Protein AF-A0A930ADB7-F1 (afdb_monomer_lite)

Structure (mmCIF, N/CA/C/O backbone):
data_AF-A0A930ADB7-F1
#
_entry.id   AF-A0A930ADB7-F1
#
loop_
_atom_site.group_PDB
_atom_site.id
_atom_site.type_symbol
_atom_site.label_atom_id
_atom_site.label_alt_id
_atom_site.label_comp_id
_atom_site.label_asym_id
_atom_site.label_entity_id
_atom_site.label_seq_id
_atom_site.pdbx_PDB_ins_code
_atom_site.Cartn_x
_atom_site.Cartn_y
_atom_site.Cartn_z
_atom_site.occupancy
_atom_site.B_iso_or_equiv
_atom_site.auth_seq_id
_atom_site.auth_comp_id
_atom_site.auth_asym_id
_atom_site.auth_atom_id
_atom_site.pdbx_PDB_model_num
ATOM 1 N N . MET A 1 1 ? -23.837 19.370 23.977 1.00 62.09 1 MET A N 1
ATOM 2 C CA . MET A 1 1 ? -23.106 19.871 22.783 1.00 62.09 1 MET A CA 1
ATOM 3 C C . MET A 1 1 ? -21.590 19.666 22.869 1.00 62.09 1 MET A C 1
ATOM 5 O O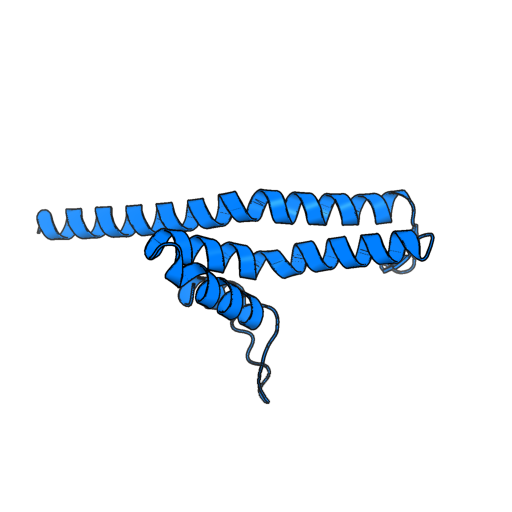 . MET A 1 1 ? -21.006 19.314 21.854 1.00 62.09 1 MET A O 1
ATOM 9 N N . SER A 1 2 ? -20.947 19.804 24.038 1.00 74.56 2 SER A N 1
ATOM 10 C CA . SER A 1 2 ? -19.497 19.574 24.219 1.00 74.56 2 SER A CA 1
ATOM 11 C C . SER A 1 2 ? -19.057 18.109 24.057 1.00 74.56 2 SER A C 1
ATOM 13 O O . SER A 1 2 ? -18.074 17.850 23.370 1.00 74.56 2 SER A O 1
ATOM 15 N N . GLU A 1 3 ? -19.801 17.142 24.607 1.00 74.94 3 GLU A N 1
ATOM 16 C CA . GLU A 1 3 ? -19.506 15.704 24.440 1.00 74.94 3 GLU A CA 1
ATOM 17 C C . GLU A 1 3 ? -19.594 15.237 22.982 1.00 74.94 3 GLU A C 1
ATOM 19 O O . GLU A 1 3 ? -18.733 14.498 22.511 1.00 74.94 3 GLU A O 1
ATOM 24 N N . MET A 1 4 ? -20.602 15.715 22.244 1.00 78.69 4 MET A N 1
ATOM 25 C CA . MET A 1 4 ? -20.777 15.411 20.819 1.00 78.69 4 MET A CA 1
ATOM 26 C C . MET A 1 4 ? -19.574 15.902 20.002 1.00 78.69 4 MET A C 1
ATOM 28 O O . MET A 1 4 ? -19.046 15.179 19.160 1.00 78.69 4 MET A O 1
ATOM 32 N N . ASN A 1 5 ? -19.103 17.118 20.292 1.00 83.69 5 ASN A N 1
ATOM 33 C CA . ASN A 1 5 ? -17.956 17.709 19.611 1.00 83.69 5 ASN A CA 1
ATOM 34 C C . ASN A 1 5 ? -16.651 16.958 19.935 1.00 83.69 5 ASN A C 1
ATOM 36 O O . ASN A 1 5 ? -15.807 16.758 19.062 1.00 83.69 5 ASN A O 1
ATOM 40 N N . ASN A 1 6 ? -16.510 16.470 21.171 1.00 87.88 6 ASN A N 1
ATOM 41 C CA . ASN A 1 6 ? -15.371 15.648 21.574 1.00 87.88 6 ASN A CA 1
ATOM 42 C C . ASN A 1 6 ? -15.367 14.281 20.876 1.00 87.88 6 ASN A C 1
ATOM 44 O O . ASN A 1 6 ? -14.324 13.891 20.354 1.00 87.88 6 ASN A O 1
ATOM 48 N N . LYS A 1 7 ? -16.520 13.602 20.764 1.00 84.38 7 LYS A N 1
ATOM 49 C CA . LYS A 1 7 ? -16.635 12.338 20.011 1.00 84.38 7 LYS A CA 1
ATOM 50 C C . LYS A 1 7 ? -16.317 12.497 18.525 1.00 84.38 7 LYS A C 1
ATOM 52 O O . LYS A 1 7 ? -15.630 11.651 17.954 1.00 84.38 7 LYS A O 1
ATOM 57 N N . LEU A 1 8 ? -16.784 13.574 17.890 1.00 84.69 8 LEU A N 1
ATOM 58 C CA . LEU A 1 8 ? -16.469 13.859 16.484 1.00 84.69 8 LEU A CA 1
ATOM 59 C C . LEU A 1 8 ? -14.970 14.101 16.286 1.00 84.69 8 LEU A C 1
ATOM 61 O O . LEU A 1 8 ? -14.367 13.560 15.360 1.00 84.69 8 LEU A O 1
ATOM 65 N N . LYS A 1 9 ? -14.348 14.858 17.195 1.00 84.75 9 LYS A N 1
ATOM 66 C CA . LYS A 1 9 ? -12.907 15.121 17.171 1.00 84.75 9 LYS A CA 1
ATOM 67 C C . LYS A 1 9 ? -12.087 13.850 17.401 1.00 84.75 9 LYS A C 1
ATOM 69 O O . LYS A 1 9 ? -11.063 13.666 16.749 1.00 84.75 9 LYS A O 1
ATOM 74 N N . GLU A 1 10 ? -12.533 12.969 18.292 1.00 87.69 10 GLU A N 1
ATOM 75 C CA . GLU A 1 10 ? -11.904 11.673 18.558 1.00 87.69 10 GLU A CA 1
ATOM 76 C C . GLU A 1 10 ? -12.012 10.728 17.353 1.00 87.69 10 GLU A C 1
ATOM 78 O O . GLU A 1 10 ? -11.002 10.193 16.897 1.00 87.69 10 GLU A O 1
ATOM 83 N N . THR A 1 11 ? -13.208 10.607 16.772 1.00 86.31 11 THR A N 1
ATOM 84 C CA . THR A 1 11 ? -13.464 9.782 15.580 1.00 86.31 11 THR A CA 1
ATOM 85 C C . THR A 1 11 ? -12.645 10.272 14.387 1.00 86.31 11 THR A C 1
ATOM 87 O O . THR A 1 11 ? -11.945 9.486 13.752 1.00 86.31 11 THR A O 1
ATOM 90 N N . GLY A 1 12 ? -12.642 11.584 14.124 1.00 87.31 12 GLY A N 1
ATOM 91 C CA . GLY A 1 12 ? -11.840 12.175 13.051 1.00 87.31 12 GLY A CA 1
ATOM 92 C C . GLY A 1 12 ? -10.339 11.963 13.255 1.00 87.31 12 GLY A C 1
ATOM 93 O O . GLY A 1 12 ? -9.618 11.656 12.307 1.00 87.31 12 GLY A O 1
ATOM 94 N N . ARG A 1 13 ? -9.856 12.045 14.501 1.00 90.25 13 ARG A N 1
ATOM 95 C CA . ARG A 1 13 ? -8.450 11.770 14.828 1.00 90.25 13 ARG A CA 1
ATOM 96 C C . ARG A 1 13 ? -8.094 10.296 14.643 1.00 90.25 13 ARG A C 1
ATOM 98 O O . ARG A 1 13 ? -6.983 10.005 14.203 1.00 90.25 13 ARG A O 1
ATOM 105 N N . SER A 1 14 ? -9.022 9.389 14.945 1.00 89.44 14 SER A N 1
ATOM 106 C CA . SER A 1 14 ? -8.870 7.950 14.714 1.00 89.44 14 SER A CA 1
ATOM 107 C C . SER A 1 14 ? -8.775 7.629 13.218 1.00 89.44 14 SER A C 1
ATOM 109 O O . SER A 1 14 ? -7.824 6.978 12.794 1.00 89.44 14 SER A O 1
ATOM 111 N N . ILE A 1 15 ? -9.673 8.188 12.399 1.00 88.56 15 ILE A N 1
ATOM 112 C CA . ILE A 1 15 ? -9.653 8.024 10.934 1.00 88.56 15 ILE A CA 1
ATOM 113 C C . ILE A 1 15 ? -8.361 8.594 10.340 1.00 88.56 15 ILE A C 1
ATOM 115 O O . ILE A 1 15 ? -7.690 7.933 9.552 1.00 88.56 15 ILE A O 1
ATOM 119 N N . PHE A 1 16 ? -7.952 9.795 10.758 1.00 91.56 16 PHE A N 1
ATOM 120 C CA . PHE A 1 16 ? -6.701 10.395 10.292 1.00 91.56 16 PHE A CA 1
ATOM 121 C C . PHE A 1 16 ? -5.478 9.546 10.670 1.00 91.56 16 PHE A C 1
ATOM 123 O O . PHE A 1 16 ? -4.540 9.395 9.887 1.00 91.56 16 PHE A O 1
ATOM 130 N N . LYS A 1 17 ? -5.490 8.939 11.862 1.00 92.75 17 LYS A N 1
ATOM 131 C CA . LYS A 1 17 ? -4.455 7.991 12.286 1.00 92.75 17 LYS A CA 1
ATOM 132 C C . LYS A 1 17 ? -4.461 6.723 11.425 1.00 92.75 17 LYS A C 1
ATOM 134 O O . LYS A 1 17 ? -3.381 6.262 11.054 1.00 92.75 17 LYS A O 1
ATOM 139 N N . ALA A 1 18 ? -5.632 6.189 11.080 1.00 92.12 18 ALA A N 1
ATOM 140 C CA . ALA A 1 18 ? -5.754 5.043 10.181 1.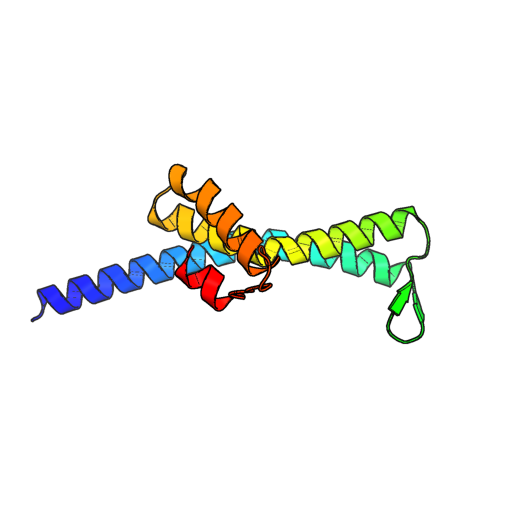00 92.12 18 ALA A CA 1
ATOM 141 C C . ALA A 1 18 ? -5.186 5.354 8.788 1.00 92.12 18 ALA A C 1
ATOM 143 O O . ALA A 1 18 ? -4.365 4.599 8.269 1.00 92.12 18 ALA A O 1
ATOM 144 N N . PHE A 1 19 ? -5.505 6.528 8.247 1.00 90.75 19 PHE A N 1
ATOM 145 C CA . PHE A 1 19 ? -4.976 6.995 6.968 1.00 90.75 19 PHE A CA 1
ATOM 146 C C . PHE A 1 19 ? -3.446 7.151 6.972 1.00 90.75 19 PHE A C 1
ATOM 148 O O . PHE A 1 19 ? -2.761 6.631 6.091 1.00 90.75 19 PHE A O 1
ATOM 155 N N . ASN A 1 20 ? -2.882 7.784 8.006 1.00 94.12 20 ASN A N 1
ATOM 156 C CA . ASN A 1 20 ? -1.426 7.916 8.153 1.00 94.12 20 ASN A CA 1
ATOM 157 C C . ASN A 1 20 ? -0.726 6.564 8.296 1.00 94.12 20 ASN A C 1
ATOM 159 O O . ASN A 1 20 ? 0.403 6.399 7.835 1.00 94.12 20 ASN A O 1
ATOM 163 N N . THR A 1 21 ? -1.395 5.594 8.920 1.00 93.06 21 THR A N 1
ATOM 164 C CA . THR A 1 21 ? -0.900 4.219 9.005 1.00 93.06 21 THR A CA 1
ATOM 165 C C . THR A 1 21 ? -0.817 3.618 7.602 1.00 93.06 21 THR A C 1
ATOM 167 O O . THR A 1 21 ? 0.257 3.172 7.204 1.00 93.06 21 THR A O 1
ATOM 170 N N . GLY A 1 22 ? -1.892 3.715 6.813 1.00 90.00 22 GLY A N 1
ATOM 171 C CA . GLY A 1 22 ? -1.924 3.291 5.410 1.00 90.00 22 GLY A CA 1
ATOM 172 C C . GLY A 1 22 ? -0.803 3.891 4.559 1.00 90.00 22 GLY A C 1
ATOM 173 O O . GLY A 1 22 ? -0.050 3.151 3.928 1.00 90.00 22 GLY A O 1
ATOM 174 N N . ILE A 1 23 ? -0.624 5.217 4.603 1.00 91.62 23 ILE A N 1
ATOM 175 C CA . ILE A 1 23 ? 0.447 5.912 3.862 1.00 91.62 23 ILE A CA 1
ATOM 176 C C . ILE A 1 23 ? 1.833 5.407 4.278 1.00 91.62 23 ILE A C 1
ATOM 178 O O . ILE A 1 23 ? 2.692 5.179 3.427 1.00 91.62 23 ILE A O 1
ATOM 182 N N . SER A 1 24 ? 2.053 5.222 5.580 1.00 94.06 24 SER A N 1
ATOM 183 C CA . SER A 1 24 ? 3.358 4.821 6.113 1.00 94.06 24 SER A CA 1
ATOM 184 C C . SER A 1 24 ? 3.775 3.427 5.636 1.00 94.06 24 SER A C 1
ATOM 186 O O . SER A 1 24 ? 4.948 3.215 5.345 1.00 94.06 24 SER A O 1
ATOM 188 N N . TYR A 1 25 ? 2.828 2.488 5.514 1.00 91.94 25 TYR A N 1
ATOM 189 C CA . TYR A 1 25 ? 3.087 1.141 4.984 1.00 91.94 25 TYR A CA 1
ATOM 190 C C . TYR A 1 25 ? 3.150 1.087 3.456 1.00 91.94 25 TYR A C 1
ATOM 192 O O . TYR A 1 25 ? 3.841 0.241 2.891 1.00 91.94 25 TYR A O 1
ATOM 200 N N . PHE A 1 26 ? 2.472 2.007 2.781 1.00 92.44 26 PHE A N 1
ATOM 201 C CA . PHE A 1 26 ? 2.544 2.169 1.336 1.00 92.44 26 PHE A CA 1
ATOM 202 C C . PHE A 1 26 ? 3.893 2.719 0.855 1.00 92.44 26 PHE A C 1
ATOM 204 O O . PHE A 1 26 ? 4.433 2.257 -0.152 1.00 92.44 26 PHE A O 1
ATOM 211 N N . LEU A 1 27 ? 4.458 3.683 1.583 1.00 94.06 27 LEU A N 1
ATOM 212 C CA . LEU A 1 27 ? 5.683 4.374 1.196 1.00 94.06 27 LEU A CA 1
ATOM 213 C C . LEU A 1 27 ? 6.874 3.436 0.882 1.00 94.06 27 LEU A C 1
ATOM 215 O O . LEU A 1 27 ? 7.486 3.602 -0.173 1.00 94.06 27 LEU A O 1
ATOM 219 N N . PRO A 1 28 ? 7.216 2.420 1.699 1.00 92.25 28 PRO A N 1
ATOM 220 C CA . PRO A 1 28 ? 8.300 1.503 1.346 1.00 92.25 28 PRO A CA 1
ATOM 221 C C . PRO A 1 28 ? 8.011 0.687 0.075 1.00 92.25 28 PRO A C 1
ATOM 223 O O . PRO A 1 28 ? 8.940 0.387 -0.673 1.00 92.25 28 PRO A O 1
ATOM 226 N N . VAL A 1 29 ? 6.744 0.367 -0.212 1.00 92.3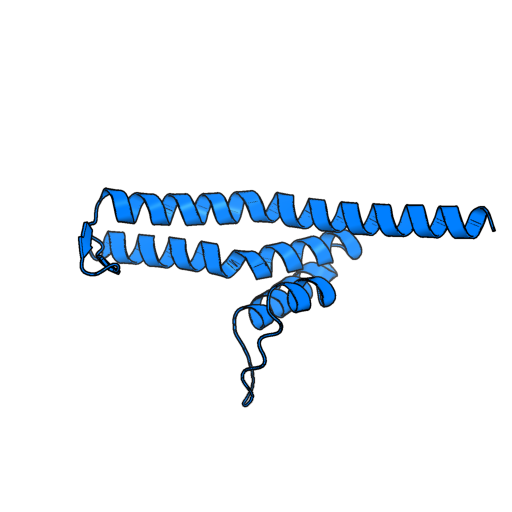8 29 VAL A N 1
ATOM 227 C CA . VAL A 1 29 ? 6.351 -0.406 -1.404 1.00 92.38 29 VAL A CA 1
ATOM 228 C C . VAL A 1 29 ? 6.559 0.410 -2.678 1.00 92.38 29 VAL A C 1
ATOM 230 O O . VAL A 1 29 ? 7.180 -0.077 -3.624 1.00 92.38 29 VAL A O 1
ATOM 233 N N . ILE A 1 30 ? 6.106 1.668 -2.698 1.00 92.94 30 ILE A N 1
ATOM 234 C CA . ILE A 1 30 ? 6.281 2.534 -3.873 1.00 92.94 30 ILE A CA 1
ATOM 235 C C . ILE A 1 30 ? 7.748 2.885 -4.104 1.00 92.94 30 ILE A C 1
ATOM 237 O O . ILE A 1 30 ? 8.194 2.925 -5.249 1.00 92.94 30 ILE A O 1
ATOM 241 N N . ILE A 1 31 ? 8.513 3.091 -3.027 1.00 94.56 31 ILE A N 1
ATOM 242 C CA . ILE A 1 31 ? 9.947 3.365 -3.123 1.00 94.56 31 ILE A CA 1
ATOM 243 C C . ILE A 1 31 ? 10.660 2.162 -3.746 1.00 94.56 31 ILE A C 1
ATOM 245 O O . ILE A 1 31 ? 11.438 2.342 -4.680 1.00 94.56 31 ILE A O 1
ATOM 249 N N . ALA A 1 32 ? 10.359 0.939 -3.299 1.00 93.88 32 ALA A N 1
ATOM 250 C CA . ALA A 1 32 ? 10.933 -0.270 -3.885 1.00 93.88 32 ALA A CA 1
ATOM 251 C C . ALA A 1 32 ? 10.561 -0.426 -5.373 1.00 93.88 32 ALA A C 1
ATOM 253 O O . ALA A 1 32 ? 11.442 -0.663 -6.202 1.00 93.88 32 ALA A O 1
ATOM 254 N N . GLY A 1 33 ? 9.287 -0.227 -5.735 1.00 92.81 33 GLY A N 1
ATOM 255 C CA . GLY A 1 33 ? 8.833 -0.271 -7.132 1.00 92.81 33 GLY A CA 1
ATOM 256 C C . GLY A 1 33 ? 9.526 0.771 -8.016 1.00 92.81 33 GLY A C 1
ATOM 257 O O . GLY A 1 33 ? 10.018 0.449 -9.099 1.00 92.81 33 GLY A O 1
ATOM 258 N N . GLY A 1 34 ? 9.652 2.003 -7.516 1.00 92.56 34 GLY A N 1
ATOM 259 C CA . GLY A 1 34 ? 10.325 3.098 -8.211 1.00 92.56 34 GLY A CA 1
ATOM 260 C C . GLY A 1 34 ? 11.826 2.893 -8.370 1.00 92.56 34 GLY A C 1
ATOM 261 O O . GLY A 1 34 ? 12.372 3.222 -9.421 1.00 92.56 34 GLY A O 1
ATOM 262 N N . MET A 1 35 ? 12.494 2.292 -7.383 1.00 94.19 35 MET A N 1
ATOM 263 C CA . MET A 1 35 ? 13.907 1.927 -7.500 1.00 94.19 35 MET A CA 1
ATOM 264 C C . MET A 1 35 ? 14.124 0.884 -8.601 1.00 94.19 35 MET A C 1
ATOM 266 O O . MET A 1 35 ? 14.989 1.077 -9.454 1.00 94.19 35 MET A O 1
ATOM 270 N N . LEU A 1 36 ? 13.309 -0.177 -8.639 1.00 92.56 36 LEU A N 1
ATOM 271 C CA . LEU A 1 36 ? 13.392 -1.202 -9.687 1.00 92.56 36 LEU A CA 1
ATOM 272 C C . LEU A 1 36 ? 13.145 -0.603 -11.077 1.00 92.56 36 LEU A C 1
ATOM 274 O O . LEU A 1 36 ? 13.920 -0.844 -12.002 1.00 92.56 36 LEU A O 1
ATOM 278 N N . PHE A 1 37 ? 12.119 0.240 -11.207 1.00 90.44 37 PHE A N 1
ATOM 279 C CA . PHE A 1 37 ? 11.827 0.962 -12.443 1.00 90.44 37 PHE A CA 1
ATOM 280 C C . PHE A 1 37 ? 12.990 1.875 -12.869 1.00 90.44 37 PHE A C 1
ATOM 282 O O . PHE A 1 37 ? 13.401 1.856 -14.028 1.00 90.44 37 PHE A O 1
ATOM 289 N N . SER A 1 38 ? 13.591 2.614 -11.933 1.00 91.06 38 SER A N 1
ATOM 290 C CA . SER A 1 38 ? 14.727 3.506 -12.197 1.00 91.06 38 SER A CA 1
ATOM 291 C C . SER A 1 38 ? 15.960 2.756 -12.716 1.00 91.06 38 SER A C 1
ATOM 293 O O . SER A 1 38 ? 16.591 3.188 -13.681 1.00 91.06 38 SER A O 1
ATOM 295 N N . PHE A 1 39 ? 16.273 1.578 -12.167 1.00 89.94 39 PHE A N 1
ATOM 296 C CA . PHE A 1 39 ? 17.397 0.776 -12.666 1.00 89.94 39 PHE A CA 1
ATOM 297 C C . PHE A 1 39 ? 17.192 0.277 -14.101 1.00 89.94 39 PHE A C 1
ATOM 299 O O . PHE A 1 39 ? 18.155 0.143 -14.861 1.00 89.94 39 PHE A O 1
ATOM 306 N N . THR A 1 40 ? 15.942 0.045 -14.504 1.00 88.00 40 THR A N 1
ATOM 307 C CA . THR A 1 40 ? 15.632 -0.361 -15.882 1.00 88.00 40 THR A CA 1
ATOM 308 C C . THR A 1 40 ? 15.846 0.777 -16.872 1.00 88.00 40 THR A C 1
ATOM 310 O O . THR A 1 40 ? 16.331 0.539 -17.972 1.00 88.00 40 THR A O 1
ATOM 313 N N . LEU A 1 41 ? 15.570 2.016 -16.455 1.00 86.81 41 LEU A N 1
ATOM 314 C CA . LEU A 1 41 ? 15.856 3.221 -17.230 1.00 86.81 41 LEU A CA 1
ATOM 315 C C . LEU A 1 41 ? 17.353 3.494 -17.340 1.00 86.81 41 LEU A C 1
ATOM 317 O O . LEU A 1 41 ? 17.828 3.847 -18.411 1.00 86.81 41 LEU A O 1
ATOM 321 N N . PHE A 1 42 ? 18.095 3.308 -16.246 1.00 88.00 42 PHE A N 1
ATOM 322 C CA . PHE A 1 42 ? 19.541 3.530 -16.220 1.00 88.00 42 PHE A CA 1
ATOM 323 C C . PHE A 1 42 ? 20.300 2.600 -17.176 1.00 88.00 42 PHE A C 1
ATOM 325 O O . PHE A 1 42 ? 21.321 2.981 -17.741 1.00 88.00 42 PHE A O 1
ATOM 332 N N . THR A 1 43 ? 19.809 1.371 -17.343 1.00 86.06 43 THR A N 1
ATOM 333 C CA . THR A 1 43 ? 20.447 0.348 -18.183 1.00 86.06 43 THR A CA 1
ATOM 334 C C . THR A 1 43 ? 19.806 0.182 -19.554 1.00 86.06 43 THR A C 1
ATOM 336 O O . THR A 1 43 ? 20.398 -0.476 -20.407 1.00 86.06 43 THR A O 1
ATOM 339 N N . GLY A 1 44 ? 18.603 0.713 -19.757 1.00 85.19 44 GLY A N 1
ATOM 340 C CA . GLY A 1 44 ? 17.881 0.726 -21.025 1.00 85.19 44 GLY A CA 1
ATOM 341 C C . GLY A 1 44 ? 18.031 2.053 -21.765 1.00 85.19 44 GLY A C 1
ATOM 342 O O . GLY A 1 44 ? 18.923 2.852 -21.489 1.00 85.19 44 GLY A O 1
ATOM 343 N N . HIS A 1 45 ? 17.142 2.291 -22.721 1.00 83.50 45 HIS A N 1
ATOM 344 C CA . HIS A 1 45 ? 17.017 3.582 -23.395 1.00 83.50 45 HIS A CA 1
ATOM 345 C C . HIS A 1 45 ? 15.548 3.895 -23.678 1.00 83.50 45 HIS A C 1
ATOM 347 O O . HIS A 1 45 ? 14.673 3.033 -23.574 1.00 83.50 45 HIS A O 1
ATOM 353 N N . ILE A 1 46 ? 15.278 5.155 -24.007 1.00 84.50 46 ILE A N 1
ATOM 354 C CA . ILE A 1 46 ? 13.940 5.628 -24.348 1.00 84.50 46 ILE A CA 1
ATOM 355 C C . ILE A 1 46 ? 13.881 5.794 -25.861 1.00 84.50 46 ILE A C 1
ATOM 357 O O . ILE A 1 46 ? 14.648 6.569 -26.428 1.00 84.50 46 ILE A O 1
ATOM 361 N N . GLU A 1 47 ? 12.951 5.097 -26.500 1.00 84.75 47 GLU A N 1
ATOM 362 C CA . GLU A 1 47 ? 12.672 5.229 -27.928 1.00 84.75 47 GLU A CA 1
ATOM 363 C C . GLU A 1 47 ? 11.178 5.515 -28.098 1.00 84.75 47 GLU A C 1
ATOM 365 O O . GLU A 1 47 ? 10.337 4.811 -27.542 1.00 84.75 47 GLU A O 1
ATOM 370 N N . ASN A 1 48 ? 10.826 6.593 -28.806 1.00 82.06 48 ASN A N 1
ATOM 371 C CA . ASN A 1 48 ? 9.433 7.025 -29.009 1.00 82.06 48 ASN A CA 1
ATOM 372 C C . ASN A 1 48 ? 8.595 7.139 -27.716 1.00 82.06 48 ASN A C 1
ATOM 374 O O . ASN A 1 48 ? 7.399 6.856 -27.707 1.00 82.06 48 ASN A O 1
ATOM 378 N N . GLY A 1 49 ? 9.221 7.541 -26.605 1.00 77.94 49 GLY A N 1
ATOM 379 C CA . GLY A 1 49 ? 8.557 7.664 -25.302 1.00 77.94 49 GLY A CA 1
ATOM 380 C C . GLY A 1 49 ? 8.291 6.330 -24.593 1.00 77.94 49 GLY A C 1
ATOM 381 O O . GLY A 1 49 ? 7.789 6.334 -23.471 1.00 77.94 49 GLY A O 1
ATOM 382 N N . ALA A 1 50 ? 8.660 5.202 -25.203 1.00 78.31 50 ALA A N 1
ATOM 383 C CA . ALA A 1 50 ? 8.634 3.892 -24.578 1.00 78.31 50 ALA A CA 1
ATOM 384 C C . ALA A 1 50 ? 10.005 3.561 -23.982 1.00 78.31 50 ALA A C 1
ATOM 386 O O . ALA A 1 50 ? 11.055 3.829 -24.567 1.00 78.31 50 ALA A O 1
ATOM 387 N N . ILE A 1 51 ? 9.983 2.960 -22.798 1.00 81.25 51 ILE A N 1
ATOM 388 C CA . ILE A 1 51 ? 11.188 2.471 -22.135 1.00 81.25 51 ILE A CA 1
ATOM 389 C C . ILE A 1 51 ? 11.496 1.104 -22.721 1.00 81.25 51 ILE A C 1
ATOM 391 O O . ILE A 1 51 ? 10.689 0.184 -22.585 1.00 81.25 51 ILE A O 1
ATOM 395 N N . ILE A 1 52 ? 12.658 0.975 -23.355 1.00 84.00 52 ILE A N 1
ATOM 396 C CA . ILE A 1 52 ? 13.145 -0.289 -23.895 1.00 84.00 52 ILE A CA 1
ATOM 397 C C . ILE A 1 52 ? 14.199 -0.835 -22.927 1.00 84.00 52 ILE A C 1
ATOM 399 O O . ILE A 1 52 ? 15.299 -0.279 -22.826 1.00 84.00 52 ILE A O 1
ATOM 403 N N . PRO A 1 53 ? 13.888 -1.914 -22.183 1.00 86.50 53 PRO A N 1
ATOM 404 C CA . PRO A 1 53 ? 14.869 -2.575 -21.336 1.00 86.50 53 PRO A CA 1
ATOM 405 C C . PRO A 1 53 ? 15.986 -3.179 -22.193 1.00 86.50 53 PRO A C 1
ATOM 407 O O . PRO A 1 53 ? 15.722 -3.766 -23.239 1.00 86.50 53 PRO A O 1
ATOM 410 N N . SER A 1 54 ? 17.231 -3.108 -21.727 1.00 85.44 54 SER A N 1
ATOM 411 C CA . SER A 1 54 ? 18.395 -3.586 -22.494 1.00 85.44 54 SER A CA 1
ATOM 412 C C . SER A 1 54 ? 18.488 -5.103 -22.662 1.00 85.44 54 SER A C 1
ATOM 414 O O . SER A 1 54 ? 19.206 -5.587 -23.532 1.00 85.44 54 SER A O 1
ATOM 416 N N . ASN A 1 55 ? 17.795 -5.873 -21.822 1.00 89.50 55 ASN A N 1
ATOM 417 C CA . ASN A 1 55 ? 17.821 -7.336 -21.808 1.00 89.50 55 ASN A CA 1
ATOM 418 C C . ASN A 1 55 ? 16.493 -7.869 -21.238 1.00 89.50 55 ASN A C 1
ATOM 420 O O . ASN A 1 55 ? 15.814 -7.182 -20.474 1.00 89.50 55 ASN A O 1
ATOM 424 N N . GLN A 1 56 ? 16.159 -9.124 -21.541 1.00 90.19 56 GLN A N 1
ATOM 425 C CA . GLN A 1 56 ? 15.128 -9.915 -20.864 1.00 90.19 56 GLN A CA 1
ATOM 426 C C . GLN A 1 56 ? 15.175 -9.840 -19.322 1.00 90.19 56 GLN A C 1
ATOM 428 O O . GLN A 1 56 ? 14.130 -9.724 -18.688 1.00 90.19 56 GLN A O 1
ATOM 433 N N . PHE A 1 57 ? 16.357 -9.862 -18.702 1.00 91.31 57 PHE A N 1
ATOM 434 C CA . PHE A 1 57 ? 16.516 -9.663 -17.260 1.00 91.31 57 PHE A CA 1
ATOM 435 C C . PHE A 1 57 ? 15.948 -8.307 -16.821 1.00 91.31 57 PHE A C 1
ATOM 437 O O . PHE A 1 57 ? 15.094 -8.249 -15.939 1.00 91.31 57 PHE A O 1
ATOM 444 N N . TRP A 1 58 ? 16.348 -7.220 -17.487 1.00 90.75 58 TRP A N 1
ATOM 445 C CA . TRP A 1 58 ? 15.847 -5.874 -17.198 1.00 90.75 58 TRP A CA 1
ATOM 446 C C . TRP A 1 58 ? 14.366 -5.714 -17.529 1.00 90.75 58 TRP A C 1
ATOM 448 O O . TRP A 1 58 ? 13.671 -4.974 -16.844 1.00 90.75 58 TRP A O 1
ATOM 458 N N . LYS A 1 59 ? 13.841 -6.459 -18.505 1.00 90.75 59 LYS A N 1
ATOM 459 C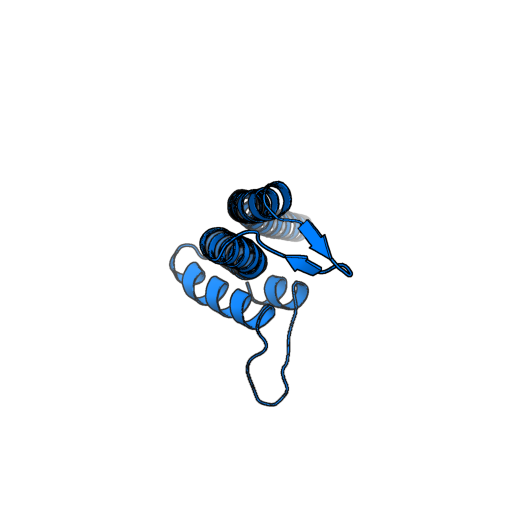 CA . LYS A 1 59 ? 12.400 -6.526 -18.764 1.00 90.75 59 LYS A CA 1
ATOM 460 C C . LYS A 1 59 ? 11.635 -7.110 -17.574 1.00 90.75 59 LYS A C 1
ATOM 462 O O . LYS A 1 59 ? 10.609 -6.557 -17.193 1.00 90.75 59 LYS A O 1
ATOM 467 N N . ASN A 1 60 ? 12.160 -8.156 -16.935 1.00 91.62 60 ASN A N 1
ATOM 468 C CA . ASN A 1 60 ? 11.561 -8.703 -15.714 1.00 91.62 60 ASN A CA 1
ATOM 469 C C . ASN A 1 60 ? 11.622 -7.692 -14.557 1.00 91.62 60 ASN A C 1
ATOM 471 O O . ASN A 1 60 ? 10.636 -7.522 -13.843 1.00 91.62 60 ASN A O 1
ATOM 475 N N . VAL A 1 61 ? 12.745 -6.981 -14.396 1.00 92.56 61 VAL A N 1
ATOM 476 C CA . VAL A 1 61 ? 12.889 -5.919 -13.380 1.00 92.56 61 VAL A CA 1
ATOM 477 C C . VAL A 1 61 ? 11.903 -4.772 -13.632 1.00 92.56 61 VAL A C 1
ATOM 479 O O . VAL A 1 61 ? 11.283 -4.278 -12.692 1.00 92.56 61 VAL A O 1
ATOM 482 N N . TYR A 1 62 ? 11.694 -4.392 -14.893 1.00 91.62 62 TYR A N 1
ATOM 483 C CA . TYR A 1 62 ? 10.722 -3.375 -15.290 1.00 91.62 62 TYR A CA 1
ATOM 484 C C . TYR A 1 62 ? 9.302 -3.810 -14.921 1.00 91.62 62 TYR A C 1
ATOM 486 O O . TYR A 1 62 ? 8.578 -3.064 -14.262 1.00 91.62 62 TYR A O 1
ATOM 494 N N . SER A 1 63 ? 8.925 -5.048 -15.259 1.00 91.56 63 SER A N 1
ATOM 495 C CA . SER A 1 63 ? 7.630 -5.618 -14.880 1.00 91.56 63 SER A CA 1
ATOM 496 C C . SER A 1 63 ? 7.435 -5.676 -13.363 1.00 91.56 63 SER A C 1
ATOM 498 O O . SER A 1 63 ? 6.335 -5.399 -12.894 1.00 91.56 63 SER A O 1
ATOM 500 N N . LEU A 1 64 ? 8.484 -5.972 -12.587 1.00 91.75 64 LEU A N 1
ATOM 501 C CA . LEU A 1 64 ? 8.430 -5.922 -11.122 1.00 91.75 64 LEU A CA 1
ATOM 502 C C . LEU A 1 64 ? 8.233 -4.496 -10.593 1.00 91.75 64 LEU A C 1
ATOM 504 O O . LEU A 1 64 ? 7.450 -4.302 -9.667 1.00 91.75 64 LEU A O 1
ATOM 508 N N . GLY A 1 65 ? 8.893 -3.497 -11.187 1.00 92.00 65 GLY A N 1
ATOM 509 C CA . GLY A 1 65 ? 8.688 -2.088 -10.840 1.00 92.00 65 GLY A CA 1
ATOM 510 C C . GLY A 1 65 ? 7.244 -1.640 -11.082 1.00 92.00 65 GLY A C 1
ATOM 511 O O . GLY A 1 65 ? 6.604 -1.088 -10.187 1.00 92.00 65 GLY A O 1
ATOM 512 N N . ILE A 1 66 ? 6.694 -1.973 -12.255 1.00 90.81 66 ILE A N 1
ATOM 513 C CA . ILE A 1 66 ? 5.287 -1.714 -12.600 1.00 90.81 66 ILE A CA 1
ATOM 514 C C . ILE A 1 66 ? 4.328 -2.459 -11.659 1.00 90.81 66 ILE A C 1
ATOM 516 O O . ILE A 1 66 ? 3.356 -1.872 -11.185 1.00 90.81 66 ILE A O 1
ATOM 520 N N . ALA A 1 67 ? 4.606 -3.723 -11.330 1.00 90.56 67 ALA A N 1
ATOM 521 C CA . ALA A 1 67 ? 3.808 -4.479 -10.367 1.00 90.56 67 ALA A CA 1
ATOM 522 C C . ALA A 1 67 ? 3.845 -3.839 -8.967 1.00 90.56 67 ALA A C 1
ATOM 524 O O . ALA A 1 67 ? 2.810 -3.743 -8.309 1.00 90.56 67 ALA A O 1
ATOM 525 N N . GLY A 1 68 ? 5.007 -3.338 -8.536 1.00 89.75 68 GLY A N 1
ATOM 526 C CA . GLY A 1 68 ? 5.156 -2.589 -7.288 1.00 89.75 68 GLY A CA 1
ATOM 527 C C . GLY A 1 68 ? 4.291 -1.327 -7.256 1.00 89.75 68 GLY A C 1
ATOM 528 O O . GLY A 1 68 ? 3.610 -1.073 -6.264 1.00 89.75 68 GLY A O 1
ATOM 529 N N . PHE A 1 69 ? 4.234 -0.583 -8.363 1.00 89.25 69 PHE A N 1
ATOM 530 C CA . PHE A 1 69 ? 3.329 0.560 -8.497 1.00 89.25 69 PHE A CA 1
ATOM 531 C C . PHE A 1 69 ? 1.850 0.153 -8.477 1.00 89.25 69 PHE A C 1
ATOM 533 O O . PHE A 1 69 ? 1.046 0.806 -7.816 1.00 89.25 69 PHE A O 1
ATOM 540 N N . SER A 1 70 ? 1.485 -0.958 -9.122 1.00 88.75 70 SER A N 1
ATOM 541 C CA . SER A 1 70 ? 0.108 -1.477 -9.114 1.00 88.75 70 SER A CA 1
ATOM 542 C C . SER A 1 70 ? -0.375 -1.885 -7.716 1.00 88.75 70 SER A C 1
ATOM 544 O O . SER A 1 70 ? -1.576 -1.833 -7.444 1.00 88.75 70 SER A O 1
ATOM 546 N N . MET A 1 71 ? 0.543 -2.270 -6.825 1.00 90.31 71 MET A N 1
ATOM 547 C CA . MET A 1 71 ? 0.244 -2.648 -5.440 1.00 90.31 71 MET A CA 1
ATOM 548 C C . MET A 1 71 ? 0.048 -1.450 -4.503 1.00 90.31 71 MET A C 1
ATOM 550 O O . MET A 1 71 ? -0.348 -1.643 -3.357 1.00 90.31 71 MET A O 1
ATOM 554 N N . MET A 1 72 ? 0.249 -0.217 -4.982 1.00 90.12 72 MET A N 1
ATOM 555 C CA . MET A 1 72 ? 0.025 1.011 -4.213 1.00 90.12 72 MET A CA 1
ATOM 556 C C . MET A 1 72 ? -1.350 1.041 -3.538 1.00 90.12 72 MET A C 1
ATOM 558 O O . MET A 1 72 ? -1.446 1.149 -2.318 1.00 90.12 72 MET A O 1
ATOM 562 N N . VAL A 1 73 ? -2.412 0.945 -4.339 1.00 90.50 73 VAL A N 1
ATOM 563 C CA . VAL A 1 73 ? -3.793 1.080 -3.860 1.00 90.50 73 VAL A CA 1
ATOM 564 C C . VAL A 1 73 ? -4.197 -0.099 -2.969 1.00 90.50 73 VAL A C 1
ATOM 566 O O . VAL A 1 73 ? -4.673 0.165 -1.866 1.00 90.50 73 VAL A O 1
ATOM 569 N N . PRO A 1 74 ? -3.926 -1.371 -3.338 1.00 91.81 74 PRO A N 1
ATOM 570 C CA . PRO A 1 74 ? -4.125 -2.508 -2.441 1.00 91.81 74 PRO A CA 1
ATOM 571 C C . PRO A 1 74 ? -3.493 -2.312 -1.064 1.00 91.81 74 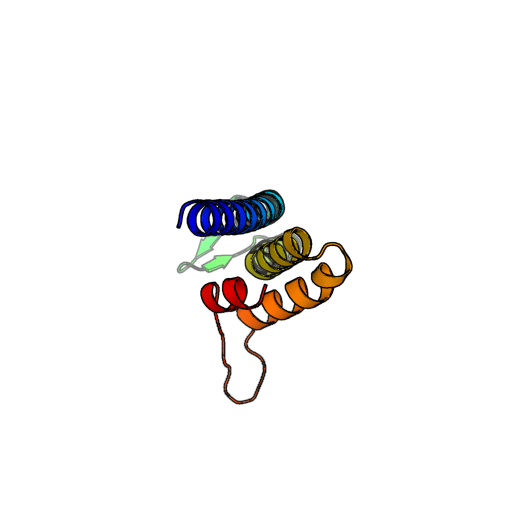PRO A C 1
ATOM 573 O O . PRO A 1 74 ? -4.165 -2.485 -0.052 1.00 91.81 74 PRO A O 1
ATOM 576 N N . VAL A 1 75 ? -2.217 -1.918 -1.012 1.00 93.56 75 VAL A N 1
ATOM 577 C CA . VAL A 1 75 ? -1.477 -1.763 0.247 1.00 93.56 75 VAL A CA 1
ATOM 578 C C . VAL A 1 75 ? -2.075 -0.642 1.092 1.00 93.56 75 VAL A C 1
ATOM 580 O O . VAL A 1 75 ? -2.324 -0.854 2.277 1.00 93.56 75 VAL A O 1
ATOM 583 N N . ILE A 1 76 ? -2.369 0.521 0.502 1.00 93.19 76 ILE A N 1
ATOM 584 C CA . ILE A 1 76 ? -3.008 1.627 1.229 1.00 93.19 76 ILE A CA 1
ATOM 585 C C . ILE A 1 76 ? -4.336 1.163 1.842 1.00 93.19 76 ILE A C 1
ATOM 587 O O . ILE A 1 76 ? -4.525 1.317 3.047 1.00 93.19 76 ILE A O 1
ATOM 591 N N . CYS A 1 77 ? -5.217 0.540 1.058 1.00 91.44 77 CYS A N 1
ATOM 592 C CA . CYS A 1 77 ? -6.516 0.058 1.536 1.00 91.44 77 CYS A CA 1
ATOM 593 C C . CYS A 1 77 ? -6.380 -1.018 2.614 1.00 91.44 77 CYS A C 1
ATOM 595 O O . CYS A 1 77 ? -7.007 -0.928 3.664 1.00 91.44 77 CYS A O 1
ATOM 597 N N . GLY A 1 78 ? -5.512 -2.008 2.400 1.00 93.88 78 GLY A N 1
ATOM 598 C CA . GLY A 1 78 ? -5.274 -3.082 3.361 1.00 93.88 78 GLY A CA 1
ATOM 599 C C . GLY A 1 78 ? -4.797 -2.567 4.719 1.00 93.88 78 GLY A C 1
ATOM 600 O O . GLY A 1 78 ? -5.250 -3.053 5.757 1.00 93.88 78 GLY A O 1
ATOM 601 N N . TYR A 1 79 ? -3.915 -1.563 4.733 1.00 94.12 79 TYR A N 1
ATOM 602 C CA . TYR A 1 79 ? -3.379 -1.007 5.976 1.00 94.12 79 TYR A CA 1
ATOM 603 C C . TYR A 1 79 ? -4.273 0.059 6.626 1.00 94.12 79 TYR A C 1
ATOM 605 O O . TYR A 1 79 ? -4.191 0.227 7.844 1.00 94.12 79 TYR A O 1
ATOM 613 N N . ILE A 1 80 ? -5.153 0.724 5.868 1.00 92.81 80 ILE A N 1
ATOM 614 C CA . ILE A 1 80 ? -6.247 1.532 6.434 1.00 92.81 80 ILE A CA 1
ATOM 615 C C . ILE A 1 80 ? -7.248 0.610 7.142 1.00 92.81 80 ILE A C 1
ATOM 617 O O . ILE A 1 80 ? -7.490 0.794 8.337 1.00 92.81 80 ILE A O 1
ATOM 621 N N . ALA A 1 81 ? -7.706 -0.448 6.467 1.00 92.56 81 ALA A N 1
ATOM 622 C CA . ALA A 1 81 ? -8.621 -1.444 7.024 1.00 92.56 81 ALA A CA 1
ATOM 623 C C . ALA A 1 81 ? -8.039 -2.091 8.287 1.00 92.56 81 ALA A C 1
ATOM 625 O O . ALA A 1 81 ? -8.694 -2.199 9.330 1.00 92.56 81 ALA A O 1
ATOM 626 N N . TYR A 1 82 ? -6.756 -2.457 8.225 1.00 94.31 82 TYR A N 1
ATOM 627 C CA . TYR A 1 82 ? -6.011 -2.983 9.363 1.00 94.31 82 TYR A CA 1
ATOM 628 C C . TYR A 1 82 ? -5.943 -1.997 10.535 1.00 94.31 82 TYR A C 1
ATOM 630 O O . TYR A 1 82 ? -6.054 -2.408 11.689 1.00 94.31 82 TYR A O 1
ATOM 638 N N . ALA A 1 83 ? -5.771 -0.702 10.276 1.00 92.31 83 ALA A N 1
ATOM 639 C CA . ALA A 1 83 ? -5.716 0.293 11.339 1.00 92.31 83 ALA A CA 1
ATOM 640 C C . ALA A 1 83 ? -7.079 0.523 12.020 1.00 92.31 83 ALA A C 1
ATOM 642 O O . ALA A 1 83 ? -7.103 0.961 13.171 1.00 92.31 83 ALA A O 1
ATOM 643 N N . ILE A 1 84 ? -8.189 0.206 11.342 1.00 90.56 84 ILE A N 1
ATOM 644 C CA . ILE A 1 84 ? -9.556 0.331 11.871 1.00 90.56 84 ILE A CA 1
ATOM 645 C C . ILE A 1 84 ? -9.980 -0.931 12.638 1.00 90.56 84 ILE A C 1
ATOM 647 O O . ILE A 1 84 ? -10.473 -0.830 13.760 1.00 90.56 84 ILE A O 1
ATOM 651 N N . ALA A 1 85 ? -9.792 -2.117 12.051 1.00 90.94 85 ALA A N 1
ATOM 652 C CA . ALA A 1 85 ? -10.361 -3.375 12.554 1.00 90.94 85 ALA A CA 1
ATOM 653 C C . ALA A 1 85 ? -9.325 -4.495 12.792 1.00 90.94 85 ALA A C 1
ATOM 655 O O . ALA A 1 85 ? -9.679 -5.621 13.148 1.00 90.94 85 ALA A O 1
ATOM 656 N N . GLY A 1 86 ? -8.031 -4.200 12.654 1.00 91.62 86 GLY A N 1
ATOM 657 C CA . GLY A 1 86 ? -6.943 -5.139 12.919 1.00 91.62 86 GLY A CA 1
ATOM 658 C C . GLY A 1 86 ? -6.776 -6.208 11.836 1.00 91.62 86 GLY A C 1
ATOM 659 O O . GLY A 1 86 ? -7.198 -6.059 10.691 1.00 91.62 86 GLY A O 1
ATOM 660 N N . LYS A 1 87 ? -6.135 -7.328 12.197 1.00 93.19 87 LYS A N 1
ATOM 661 C CA . LYS A 1 87 ? -5.786 -8.420 11.263 1.00 93.19 87 LYS A CA 1
ATOM 662 C C . LYS A 1 87 ? -6.952 -8.952 10.408 1.00 93.19 87 LYS A C 1
ATOM 664 O O . LYS A 1 87 ? -6.705 -9.189 9.227 1.00 93.19 87 LYS A O 1
ATOM 669 N N . PRO A 1 88 ? -8.186 -9.134 10.926 1.00 92.19 88 PRO A N 1
ATOM 670 C CA . PRO A 1 88 ? -9.294 -9.664 10.125 1.00 92.19 88 PRO A CA 1
ATOM 671 C C . PRO A 1 88 ? -9.663 -8.790 8.920 1.00 92.19 88 PRO A C 1
ATOM 673 O O . PRO A 1 88 ? -10.146 -9.308 7.919 1.00 92.19 88 PRO A O 1
ATOM 676 N N . ALA A 1 89 ? -9.414 -7.481 8.996 1.00 92.00 89 ALA A N 1
ATOM 677 C CA . ALA A 1 89 ? -9.771 -6.527 7.950 1.00 92.00 89 ALA A CA 1
ATOM 678 C C . ALA A 1 89 ? -8.707 -6.383 6.849 1.00 92.00 89 ALA A C 1
ATOM 680 O O . ALA A 1 89 ? -8.971 -5.805 5.798 1.00 92.00 89 ALA A O 1
ATOM 681 N N . LEU A 1 90 ? -7.517 -6.954 7.046 1.00 91.94 90 LEU A N 1
ATOM 682 C CA . LEU A 1 90 ? -6.412 -6.828 6.098 1.00 91.94 90 LEU A CA 1
ATOM 683 C C . LEU A 1 90 ? -6.708 -7.534 4.764 1.00 91.94 90 LEU A C 1
ATOM 685 O O . LEU A 1 90 ? -6.494 -6.956 3.703 1.00 91.94 90 LEU A O 1
ATOM 689 N N . ALA A 1 91 ? -7.237 -8.761 4.810 1.00 92.06 91 ALA A N 1
ATOM 690 C CA . ALA A 1 91 ? -7.608 -9.512 3.610 1.00 92.06 91 ALA A CA 1
ATOM 691 C C . ALA A 1 91 ? -8.699 -8.811 2.769 1.00 92.06 91 ALA A C 1
ATOM 693 O O . ALA A 1 91 ? -8.457 -8.599 1.579 1.00 92.06 91 ALA A O 1
ATOM 694 N N . PRO A 1 92 ? -9.856 -8.397 3.332 1.00 90.56 92 PRO A N 1
ATOM 695 C CA . PRO A 1 92 ? -10.858 -7.673 2.553 1.00 90.56 92 PRO A CA 1
ATOM 696 C C . PRO A 1 92 ? -10.341 -6.316 2.054 1.00 90.56 92 PRO A C 1
ATOM 698 O O . PRO A 1 92 ? -10.589 -5.987 0.899 1.00 90.56 92 PRO A O 1
ATOM 701 N N . GLY A 1 93 ? -9.556 -5.573 2.846 1.00 91.62 93 GLY A N 1
ATOM 702 C CA . GLY A 1 93 ? -8.980 -4.293 2.411 1.00 91.62 93 GLY A CA 1
ATOM 703 C C . GLY A 1 93 ? -8.027 -4.426 1.215 1.00 91.62 93 GLY A C 1
ATOM 704 O O . GLY A 1 93 ? -8.106 -3.641 0.271 1.00 91.62 93 GLY A O 1
ATOM 705 N N . LEU A 1 94 ? -7.172 -5.456 1.200 1.00 92.12 94 LEU A N 1
ATOM 706 C CA . LEU A 1 94 ? -6.283 -5.741 0.064 1.00 92.12 94 LEU A CA 1
ATOM 707 C C . LEU A 1 94 ? -7.063 -6.113 -1.204 1.00 92.12 94 LEU A C 1
ATOM 709 O O . LEU A 1 94 ? -6.742 -5.622 -2.285 1.00 92.12 94 LEU A O 1
ATOM 713 N N . ILE A 1 95 ? -8.084 -6.969 -1.076 1.00 89.38 95 ILE A N 1
ATOM 714 C CA . ILE A 1 95 ? -8.911 -7.409 -2.209 1.00 89.38 95 ILE A CA 1
ATOM 715 C C . ILE A 1 95 ? -9.665 -6.214 -2.796 1.00 89.38 95 ILE A C 1
ATOM 717 O O . ILE A 1 95 ? -9.585 -5.977 -3.998 1.00 89.38 95 ILE A O 1
ATOM 721 N N . MET A 1 96 ? -10.333 -5.422 -1.954 1.00 86.50 96 MET A N 1
ATOM 722 C CA . MET A 1 96 ? -11.074 -4.235 -2.392 1.00 86.50 96 MET A CA 1
ATOM 723 C C . MET A 1 96 ? -10.155 -3.198 -3.048 1.00 86.50 96 MET A C 1
ATOM 725 O O . MET A 1 96 ? -10.501 -2.640 -4.089 1.00 86.50 96 MET A O 1
ATOM 729 N N . GLY A 1 97 ? -8.952 -2.989 -2.504 1.00 89.00 97 GLY A N 1
ATOM 730 C CA . GLY A 1 97 ? -7.958 -2.105 -3.113 1.00 89.00 97 GLY A CA 1
ATOM 731 C C . GLY A 1 97 ? -7.405 -2.623 -4.448 1.00 89.00 97 GLY A C 1
ATOM 732 O O . GLY A 1 97 ? -7.081 -1.823 -5.324 1.00 89.00 97 GLY A O 1
ATOM 733 N N . TYR A 1 98 ? -7.341 -3.943 -4.650 1.00 88.25 98 TYR A N 1
ATOM 734 C CA . TYR A 1 98 ? -6.997 -4.532 -5.949 1.00 88.25 98 TYR A CA 1
ATOM 735 C C . TYR A 1 98 ? -8.092 -4.292 -6.987 1.00 88.25 98 TYR A C 1
ATOM 737 O O . TYR A 1 98 ? -7.788 -3.813 -8.076 1.00 88.25 98 TYR A O 1
ATOM 745 N N . VAL A 1 99 ? -9.360 -4.526 -6.635 1.00 84.56 99 VAL A N 1
ATOM 746 C CA . VAL A 1 99 ? -10.507 -4.257 -7.525 1.00 84.56 99 VAL A CA 1
ATOM 747 C C . VAL A 1 99 ? -10.590 -2.779 -7.920 1.00 84.56 99 VAL A C 1
ATOM 749 O O . VAL A 1 99 ? -10.975 -2.449 -9.038 1.00 84.56 99 VAL A O 1
ATOM 752 N N . ALA A 1 100 ? -10.187 -1.868 -7.030 1.00 82.44 100 ALA A N 1
ATOM 753 C CA . ALA A 1 100 ? -10.178 -0.441 -7.335 1.00 82.44 100 ALA A CA 1
ATOM 754 C C . ALA A 1 100 ? -9.215 -0.074 -8.485 1.00 82.44 100 ALA A C 1
ATOM 756 O O . ALA A 1 100 ? -9.542 0.797 -9.294 1.00 82.44 100 ALA A O 1
ATOM 757 N N . ASN A 1 101 ? -8.066 -0.755 -8.583 1.00 79.12 101 ASN A N 1
ATOM 758 C CA . ASN A 1 101 ? -7.089 -0.583 -9.669 1.00 79.12 101 ASN A CA 1
ATOM 759 C C . ASN A 1 101 ? -7.378 -1.467 -10.891 1.00 79.12 101 ASN A C 1
ATOM 761 O O . ASN A 1 101 ? -7.077 -1.079 -12.019 1.00 79.12 101 ASN A O 1
ATOM 765 N N . ASN A 1 102 ? -7.950 -2.647 -10.673 1.00 78.12 102 ASN A N 1
ATOM 766 C CA . ASN A 1 102 ? -8.228 -3.640 -11.698 1.00 78.12 102 ASN A CA 1
ATOM 767 C C . ASN A 1 102 ? -9.744 -3.835 -11.787 1.00 78.12 102 ASN A C 1
ATOM 769 O O . ASN A 1 102 ? -10.279 -4.621 -11.008 1.00 78.12 102 ASN A O 1
ATOM 773 N N . PRO A 1 103 ? -10.440 -3.138 -12.703 1.00 70.38 103 PRO A N 1
ATOM 774 C CA . PRO A 1 103 ? -11.888 -3.245 -12.818 1.00 70.38 103 PRO A CA 1
ATOM 775 C C . PRO A 1 103 ? -12.315 -4.701 -13.052 1.00 70.38 103 PRO A C 1
ATOM 777 O O . PRO A 1 103 ? -11.760 -5.396 -13.905 1.00 70.38 103 PRO A O 1
ATOM 780 N N . ILE A 1 104 ? -13.305 -5.156 -12.282 1.00 67.38 104 ILE A N 1
ATOM 781 C CA . ILE A 1 104 ? -13.865 -6.513 -12.345 1.00 67.38 104 ILE A CA 1
ATOM 782 C C . ILE A 1 104 ? -15.348 -6.408 -12.713 1.00 67.38 104 ILE A C 1
ATOM 784 O O . ILE A 1 104 ? -16.062 -5.568 -12.170 1.00 67.38 104 ILE A O 1
ATOM 788 N N . GLY A 1 105 ? -15.813 -7.278 -13.614 1.00 65.44 105 GLY A N 1
ATOM 789 C C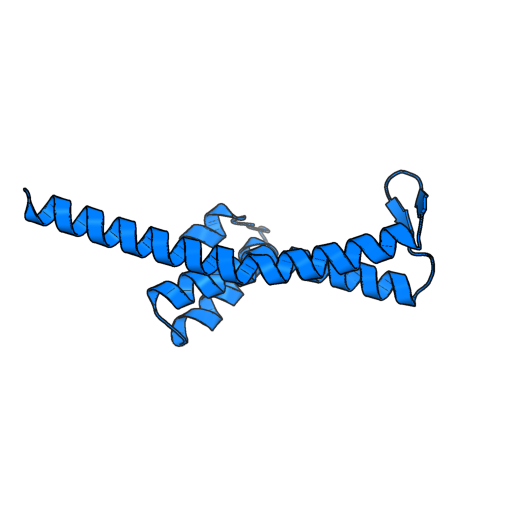A . GLY A 1 105 ? -17.203 -7.327 -14.085 1.00 65.44 105 GLY A CA 1
ATOM 790 C C . GLY A 1 105 ? -17.386 -6.792 -15.509 1.00 65.44 105 GLY A C 1
ATOM 791 O O . GLY A 1 105 ? -16.496 -6.146 -16.060 1.00 65.44 105 GLY A O 1
ATOM 792 N N . GLU A 1 106 ? -18.545 -7.081 -16.109 1.00 60.09 106 GLU A N 1
ATOM 793 C CA . GLU A 1 106 ? -18.859 -6.748 -17.513 1.00 60.09 106 GLU A CA 1
ATOM 794 C C . GLU A 1 106 ? -18.833 -5.238 -17.801 1.00 60.09 106 GLU A C 1
ATOM 796 O O . GLU A 1 106 ? -18.492 -4.831 -18.908 1.00 60.09 106 GLU A O 1
ATOM 801 N N . GLU A 1 107 ? -19.107 -4.402 -16.794 1.00 65.19 107 GLU A N 1
ATOM 802 C CA . GLU A 1 107 ? -19.148 -2.939 -16.937 1.00 65.19 107 GLU A CA 1
ATOM 803 C C . GLU A 1 107 ? -17.813 -2.228 -16.646 1.00 65.19 107 GLU A C 1
ATOM 805 O O . GLU A 1 107 ? -17.748 -1.004 -16.694 1.00 65.19 107 GLU A O 1
ATOM 810 N N . GLN A 1 108 ? -16.737 -2.969 -16.344 1.00 65.19 108 GLN A N 1
ATOM 811 C CA . GLN A 1 108 ? -15.411 -2.416 -16.016 1.00 65.19 108 GLN A CA 1
ATOM 812 C C . GLN A 1 108 ? -15.443 -1.259 -14.993 1.00 65.19 108 GLN A C 1
ATOM 814 O O . GLN A 1 108 ? -14.739 -0.256 -15.136 1.00 65.19 108 GLN A O 1
ATOM 819 N N . LEU A 1 109 ? -16.252 -1.384 -13.940 1.00 59.19 109 LEU A N 1
ATOM 820 C CA . LEU A 1 109 ? -16.386 -0.340 -12.925 1.00 59.19 109 LEU A CA 1
ATOM 821 C C . LEU A 1 109 ? -15.100 -0.236 -12.093 1.00 59.19 109 LEU A C 1
ATOM 823 O O . LEU A 1 109 ? -14.878 -0.996 -11.151 1.00 59.19 109 LEU A O 1
ATOM 827 N N . SER A 1 110 ? -14.245 0.724 -12.445 1.00 64.25 110 SER A N 1
ATOM 828 C CA . SER A 1 110 ? -13.099 1.125 -11.631 1.00 64.25 110 SER A CA 1
ATOM 829 C C . SER A 1 110 ? -13.540 2.227 -10.676 1.00 64.25 110 SER A C 1
ATOM 831 O O . SER A 1 110 ? -13.851 3.346 -11.084 1.00 64.25 110 SER A O 1
ATOM 833 N N . THR A 1 111 ? -13.575 1.916 -9.382 1.00 70.56 111 THR A N 1
ATOM 834 C CA . THR A 1 111 ? -13.913 2.899 -8.343 1.00 70.56 111 THR A CA 1
ATOM 835 C C . THR A 1 111 ? -12.748 3.861 -8.055 1.00 70.56 111 THR A C 1
ATOM 837 O O . THR A 1 111 ? -12.923 4.878 -7.374 1.00 70.56 111 THR A O 1
ATOM 840 N N . GLY A 1 112 ? -11.565 3.571 -8.616 1.00 70.69 112 GLY A N 1
ATOM 841 C CA . GLY A 1 112 ? -10.356 4.376 -8.508 1.00 70.69 112 GLY A CA 1
ATOM 842 C C . GLY A 1 112 ? -9.880 4.557 -7.065 1.00 70.69 112 GLY A C 1
ATOM 843 O O . GLY A 1 112 ? -10.380 3.943 -6.124 1.00 70.69 112 GLY A O 1
ATOM 844 N N . PHE A 1 113 ? -8.911 5.452 -6.870 1.00 69.00 113 PHE A N 1
ATOM 845 C CA . PHE A 1 113 ? -8.323 5.722 -5.551 1.00 69.00 113 PHE A CA 1
ATOM 846 C C . PHE A 1 113 ? -9.359 6.160 -4.496 1.00 69.00 113 PHE A C 1
ATOM 848 O O . PHE A 1 113 ? -9.255 5.780 -3.333 1.00 69.00 113 PHE A O 1
ATOM 855 N N . ILE A 1 114 ? -10.379 6.930 -4.896 1.00 76.12 114 ILE A N 1
ATOM 856 C CA . ILE A 1 114 ? -11.417 7.430 -3.978 1.00 76.12 114 ILE A CA 1
ATOM 857 C C . ILE A 1 114 ? -12.345 6.299 -3.526 1.00 76.12 114 ILE A C 1
ATOM 859 O O . ILE A 1 114 ? -12.660 6.206 -2.343 1.00 76.12 114 ILE A O 1
ATOM 863 N N . GLY A 1 115 ? -12.756 5.410 -4.432 1.00 73.38 115 GLY A N 1
ATOM 864 C CA . GLY A 1 115 ? -13.540 4.238 -4.055 1.00 73.38 115 GLY A CA 1
ATOM 865 C C . GLY A 1 115 ? -12.759 3.279 -3.169 1.00 73.38 115 GLY A C 1
ATOM 866 O O . GLY A 1 115 ? -13.297 2.767 -2.191 1.00 73.38 115 GLY A O 1
ATOM 867 N N . ALA A 1 116 ? -11.467 3.114 -3.451 1.00 69.81 116 ALA A N 1
ATOM 868 C CA . ALA A 1 116 ? -10.561 2.348 -2.608 1.00 69.81 116 ALA A CA 1
ATOM 869 C C . ALA A 1 116 ? -10.470 2.926 -1.180 1.00 69.81 116 ALA A C 1
ATOM 871 O O . ALA A 1 116 ? -10.463 2.172 -0.211 1.00 69.81 116 ALA A O 1
ATOM 872 N N . LEU A 1 117 ? -10.454 4.257 -1.038 1.00 70.25 117 LEU A N 1
ATOM 873 C CA . LEU A 1 117 ? -10.432 4.939 0.260 1.00 70.25 117 LEU A CA 1
ATOM 874 C C . LEU A 1 117 ? -11.730 4.760 1.062 1.00 70.25 117 LEU A C 1
ATOM 876 O O . LEU A 1 117 ? -11.682 4.733 2.285 1.00 70.25 117 LEU A O 1
ATOM 880 N N . LEU A 1 118 ? -12.881 4.683 0.391 1.00 74.06 118 LEU A N 1
ATOM 881 C CA . LEU A 1 118 ? -14.184 4.529 1.050 1.00 74.06 118 LEU A CA 1
ATOM 882 C C . LEU A 1 118 ? -14.495 3.080 1.444 1.00 74.06 118 LEU A C 1
ATOM 884 O O . LEU A 1 118 ? -15.263 2.856 2.376 1.00 74.06 118 LEU A O 1
ATOM 888 N N . LEU A 1 119 ? -13.958 2.116 0.695 1.00 71.62 119 LEU A N 1
ATOM 889 C CA . LEU A 1 119 ? -14.203 0.683 0.884 1.00 71.62 119 LEU A CA 1
ATOM 890 C C . LEU A 1 119 ? -13.136 -0.001 1.754 1.00 71.62 119 LEU A C 1
ATOM 892 O O . LEU A 1 119 ? -13.364 -1.122 2.212 1.00 71.62 119 LEU A O 1
ATOM 896 N N . GLY A 1 120 ? -11.976 0.643 1.922 1.00 56.81 120 GLY A N 1
ATOM 897 C CA . GLY A 1 120 ? -10.887 0.226 2.810 1.00 56.81 120 GLY A CA 1
ATOM 898 C C . GLY A 1 120 ? -11.023 0.747 4.233 1.00 56.81 120 GLY A C 1
ATOM 899 O O . GLY A 1 120 ? -11.789 1.702 4.476 1.00 56.81 120 GLY A O 1
#

Secondary structure (DSSP, 8-state):
-HHHHHHHHHHHHHHHHHHHHHHHHHHHHHHHHHHHHHHHHHHSEEETTEEE-SSHHHHHHHHHHHHHHHTHHHHHHHHHHHHHH-HHHHHHHHHHHHHHHS--STT----HHHHHHHH-

Radius of gyration: 18.48 Å; chains: 1; bounding box: 44×30×53 Å

Foldseek 3Di:
DVVVVVVVVVVVVLLVVLQVQLVVQLVVLLVQLVVLLVVQPVQFDADPNDTDGPDPVSVVSNVSSVVSVLQNQLSSQLSSLCSVPNPVRNVQLSVQSNCLSAPDDPVSDRPHSVSSSVRD

pLDDT: mean 85.71, std 9.16, range [56.81, 94.56]

Sequence (120 aa):
MSEMNNKLKETGRSIFKAFNTGISYFLPVIIAGGMLFSFTLFTGHIENGAIIPSNQFWKNVYSLGIAGFSMMVPVICGYIAYAIAGKPALAPGLIMGYVANNPIGEEQLSTGFIGALLLG